Protein AF-A0A0G1K7M8-F1 (afdb_monomer)

Nearest PDB structures (foldseek):
  2w31-assembly1_B  TM=3.560E-01  e=4.270E+00  Geobacter sulfurreducens
  1yc9-assembly1_A-3  TM=2.811E-01  e=4.043E+00  Vibrio cholerae
  5xfs-assembly1_B  TM=2.138E-01  e=2.100E+00  Mycobacterium tuberculosis H37Rv

Sequence (149 aa):
MFTVFFLTLAGVVIAIAIGTFWYSMATPMGRLHMKYLGFDKLSPEEQKQKIEEAKPAMPKVYAGQMLLSLLESFAVVIIITMSMQNGVPFLVALGFVVFNWLCFMVPVNGSQILWGNVERGIAWKKFFSDIMANLVTLLAIAGVAGLFA

Structure (mmCIF, N/CA/C/O backbone):
data_AF-A0A0G1K7M8-F1
#
_entry.id   AF-A0A0G1K7M8-F1
#
loop_
_atom_site.group_PDB
_atom_site.id
_atom_site.type_symbol
_atom_site.label_atom_id
_atom_site.label_alt_id
_atom_site.label_comp_id
_atom_site.label_asym_id
_atom_site.label_entity_id
_atom_site.label_seq_id
_atom_site.pdbx_PDB_ins_code
_atom_site.Cartn_x
_atom_site.Cartn_y
_atom_site.Cartn_z
_atom_site.occupancy
_atom_site.B_iso_or_equiv
_atom_site.auth_seq_id
_atom_site.auth_comp_id
_atom_site.auth_asym_id
_atom_site.auth_atom_id
_atom_site.pdbx_PDB_model_num
ATOM 1 N N . MET A 1 1 ? 17.488 -10.341 -11.194 1.00 65.88 1 MET A N 1
ATOM 2 C CA . MET A 1 1 ? 16.782 -11.066 -10.107 1.00 65.88 1 MET A CA 1
ATOM 3 C C . MET A 1 1 ? 17.172 -10.586 -8.708 1.00 65.88 1 MET A C 1
ATOM 5 O O . MET A 1 1 ? 16.266 -10.278 -7.950 1.00 65.88 1 MET A O 1
ATOM 9 N N . PHE A 1 2 ? 18.460 -10.436 -8.364 1.00 78.06 2 PHE A N 1
ATOM 10 C CA . PHE A 1 2 ? 18.862 -9.889 -7.052 1.00 78.06 2 PHE A CA 1
ATOM 11 C C . PHE A 1 2 ? 18.295 -8.485 -6.763 1.00 78.06 2 PHE A C 1
ATOM 13 O O . PHE A 1 2 ? 17.777 -8.257 -5.676 1.00 78.06 2 PHE A O 1
ATOM 20 N N . THR A 1 3 ? 18.290 -7.580 -7.748 1.00 87.94 3 THR A N 1
ATOM 21 C CA . THR A 1 3 ? 17.697 -6.236 -7.607 1.00 87.94 3 THR A CA 1
ATOM 22 C C . THR A 1 3 ? 16.206 -6.290 -7.265 1.00 87.94 3 THR A C 1
ATOM 24 O O . THR A 1 3 ? 15.762 -5.612 -6.347 1.00 87.94 3 THR A O 1
ATOM 27 N N . VAL A 1 4 ? 15.443 -7.165 -7.930 1.00 93.31 4 VAL A N 1
ATOM 28 C CA . VAL A 1 4 ? 14.002 -7.359 -7.677 1.00 93.31 4 VAL A CA 1
ATOM 29 C C . VAL A 1 4 ? 13.750 -7.823 -6.244 1.00 93.31 4 VAL A C 1
ATOM 31 O O . VAL A 1 4 ? 12.835 -7.325 -5.596 1.00 93.31 4 VAL A O 1
ATOM 34 N N . PHE A 1 5 ? 14.571 -8.739 -5.727 1.00 95.25 5 PHE A N 1
ATOM 35 C CA . PHE A 1 5 ? 14.443 -9.223 -4.354 1.00 95.25 5 PHE A CA 1
ATOM 36 C C . PHE A 1 5 ? 14.632 -8.094 -3.328 1.00 95.25 5 PHE A C 1
ATOM 38 O O . PHE A 1 5 ? 13.774 -7.895 -2.470 1.00 95.25 5 PHE A O 1
ATOM 45 N N . PHE A 1 6 ? 15.705 -7.305 -3.443 1.00 96.19 6 PHE A N 1
ATOM 46 C CA . PHE A 1 6 ? 15.956 -6.201 -2.510 1.00 96.19 6 PHE A CA 1
ATOM 47 C C . PHE A 1 6 ? 14.922 -5.078 -2.629 1.00 96.19 6 PHE A C 1
ATOM 49 O O . PHE A 1 6 ? 14.463 -4.573 -1.607 1.00 96.19 6 PHE A O 1
ATOM 56 N N . LEU A 1 7 ? 14.501 -4.730 -3.849 1.00 97.19 7 LEU A N 1
ATOM 57 C CA . LEU A 1 7 ? 13.425 -3.759 -4.067 1.00 97.19 7 LEU A CA 1
ATOM 58 C C . LEU A 1 7 ? 12.096 -4.248 -3.483 1.00 97.19 7 LEU A C 1
ATOM 60 O O . LEU A 1 7 ? 11.358 -3.459 -2.902 1.00 97.19 7 LEU A O 1
ATOM 64 N N . THR A 1 8 ? 11.823 -5.552 -3.560 1.00 97.75 8 THR A N 1
ATOM 65 C CA . THR A 1 8 ? 10.636 -6.152 -2.941 1.00 97.75 8 THR A CA 1
ATOM 66 C C . THR A 1 8 ? 10.674 -5.987 -1.420 1.00 97.75 8 THR A C 1
ATOM 68 O O . THR A 1 8 ? 9.692 -5.538 -0.828 1.00 97.75 8 THR A O 1
ATOM 71 N N . LEU A 1 9 ? 11.808 -6.282 -0.776 1.00 97.75 9 LEU A N 1
ATOM 72 C CA . LEU A 1 9 ? 11.967 -6.074 0.669 1.00 97.75 9 LEU A CA 1
ATOM 73 C C . LEU A 1 9 ? 11.854 -4.593 1.053 1.00 97.75 9 LEU A C 1
ATOM 75 O O . LEU A 1 9 ? 11.193 -4.267 2.037 1.00 97.75 9 LEU A O 1
ATOM 79 N N . ALA A 1 10 ? 12.438 -3.693 0.260 1.00 97.38 10 ALA A N 1
ATOM 80 C CA . ALA A 1 10 ? 12.286 -2.255 0.461 1.00 97.38 10 ALA A CA 1
ATOM 81 C C . ALA A 1 10 ? 10.811 -1.831 0.363 1.00 97.38 10 ALA A C 1
ATOM 83 O O . ALA A 1 10 ? 10.331 -1.074 1.204 1.00 97.38 10 ALA A O 1
ATOM 84 N N . GLY A 1 11 ? 10.062 -2.374 -0.598 1.00 98.00 11 GLY A N 1
ATOM 85 C CA . GLY A 1 11 ? 8.636 -2.095 -0.732 1.00 98.00 11 GLY A CA 1
ATOM 86 C C . GLY A 1 11 ? 7.789 -2.623 0.430 1.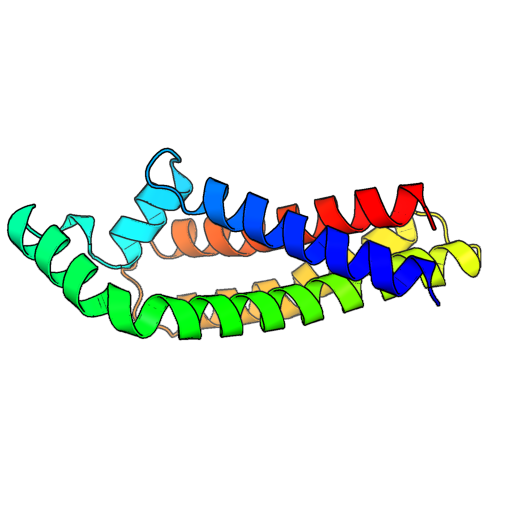00 98.00 11 GLY A C 1
ATOM 87 O O . GLY A 1 11 ? 6.838 -1.955 0.827 1.00 98.00 11 GLY A O 1
ATOM 88 N N . VAL A 1 12 ? 8.175 -3.735 1.070 1.00 98.12 12 VAL A N 1
ATOM 89 C CA . VAL A 1 12 ? 7.538 -4.185 2.326 1.00 98.12 12 VAL A CA 1
ATOM 90 C C . VAL A 1 12 ? 7.721 -3.146 3.428 1.00 98.12 12 VAL A C 1
ATOM 92 O O . VAL A 1 12 ? 6.762 -2.798 4.115 1.00 98.12 12 VAL A O 1
ATOM 95 N N . VAL A 1 13 ? 8.939 -2.619 3.585 1.00 97.94 13 VAL A N 1
ATOM 96 C CA . VAL A 1 13 ? 9.227 -1.574 4.579 1.00 97.94 13 VAL A CA 1
ATOM 97 C C . VAL A 1 13 ? 8.414 -0.310 4.289 1.00 97.94 13 VAL A C 1
ATOM 99 O O . VAL A 1 13 ? 7.839 0.266 5.211 1.00 97.94 13 VAL A O 1
ATOM 102 N N . ILE A 1 14 ? 8.304 0.085 3.017 1.00 98.19 14 ILE A N 1
ATOM 103 C CA . ILE A 1 14 ? 7.480 1.222 2.580 1.00 98.19 14 ILE A CA 1
ATOM 104 C C . ILE A 1 14 ? 6.007 1.000 2.943 1.00 98.19 14 ILE A C 1
ATOM 106 O O . ILE A 1 14 ? 5.400 1.874 3.561 1.00 98.19 14 ILE A O 1
ATOM 110 N N . ALA A 1 15 ? 5.443 -0.168 2.626 1.00 98.00 15 ALA A N 1
ATOM 111 C CA . ALA A 1 15 ? 4.055 -0.500 2.941 1.00 98.00 15 ALA A CA 1
ATOM 112 C C . ALA A 1 15 ? 3.778 -0.467 4.451 1.00 98.00 15 ALA A C 1
ATOM 114 O O . ALA A 1 15 ? 2.783 0.111 4.889 1.00 98.00 15 ALA A O 1
ATOM 115 N N . ILE A 1 16 ? 4.685 -1.018 5.265 1.00 96.12 16 ILE A N 1
ATOM 116 C CA . ILE A 1 16 ? 4.572 -0.981 6.729 1.00 96.12 16 ILE A CA 1
ATOM 117 C C . ILE A 1 16 ? 4.636 0.460 7.245 1.00 96.12 16 ILE A C 1
ATOM 119 O O . ILE A 1 16 ? 3.830 0.838 8.098 1.00 96.12 16 ILE A O 1
ATOM 123 N N . ALA A 1 17 ? 5.568 1.273 6.741 1.00 96.56 17 ALA A N 1
ATOM 124 C CA . ALA A 1 17 ? 5.719 2.663 7.162 1.00 96.56 17 ALA A CA 1
ATOM 125 C C . ALA A 1 17 ? 4.476 3.497 6.816 1.00 96.56 17 ALA A C 1
ATOM 127 O O . ALA A 1 17 ? 3.938 4.193 7.683 1.00 96.56 17 ALA A O 1
ATOM 128 N N . ILE A 1 18 ? 3.981 3.376 5.579 1.00 97.19 18 ILE A N 1
ATOM 129 C CA . ILE A 1 18 ? 2.768 4.061 5.126 1.00 97.19 18 ILE A CA 1
ATOM 130 C C . ILE A 1 18 ? 1.571 3.590 5.944 1.00 97.19 18 ILE A C 1
ATOM 132 O O . ILE A 1 18 ? 0.878 4.430 6.505 1.00 97.19 18 ILE A O 1
ATOM 136 N N . GLY A 1 19 ? 1.358 2.280 6.090 1.00 94.62 19 GLY A N 1
ATOM 137 C CA . GLY A 1 19 ? 0.250 1.738 6.877 1.00 94.62 19 GLY A CA 1
ATOM 138 C C . GLY A 1 19 ? 0.275 2.211 8.333 1.00 94.62 19 GLY A C 1
ATOM 139 O O . GLY A 1 19 ? -0.741 2.668 8.856 1.00 94.62 19 GLY A O 1
ATOM 140 N N . THR A 1 20 ? 1.448 2.190 8.971 1.00 93.19 20 THR A N 1
ATOM 141 C CA . THR A 1 20 ? 1.624 2.659 10.356 1.00 93.19 20 THR A CA 1
ATOM 142 C C . THR A 1 20 ? 1.243 4.130 10.500 1.00 93.19 20 THR A C 1
ATOM 144 O O . THR A 1 20 ? 0.519 4.494 11.426 1.00 93.19 20 THR A O 1
ATOM 147 N N . PHE A 1 21 ? 1.692 4.988 9.581 1.00 95.50 21 PHE A N 1
ATOM 148 C CA . PHE A 1 21 ? 1.355 6.408 9.621 1.00 95.50 21 PHE A CA 1
ATOM 149 C C . PHE A 1 21 ? -0.117 6.657 9.263 1.00 95.50 21 PHE A C 1
ATOM 151 O O . PHE A 1 21 ? -0.818 7.378 9.973 1.00 95.50 21 PHE A O 1
ATOM 158 N N . TRP A 1 22 ? -0.615 6.025 8.201 1.00 96.44 22 TRP A N 1
ATOM 159 C CA . TRP A 1 22 ? -1.971 6.210 7.686 1.00 96.44 22 TRP A CA 1
ATOM 160 C C . TRP A 1 22 ? -3.034 5.817 8.709 1.00 96.44 22 TRP A C 1
ATOM 162 O O . TRP A 1 22 ? -4.011 6.542 8.886 1.00 96.44 22 TRP A O 1
ATOM 172 N N . TYR A 1 23 ? -2.823 4.713 9.428 1.00 92.69 23 TYR A N 1
ATOM 173 C CA . TYR A 1 23 ? -3.768 4.201 10.422 1.00 92.69 23 TYR A CA 1
ATOM 174 C C . TYR A 1 23 ? -3.461 4.637 11.864 1.00 92.69 23 TYR A C 1
ATOM 176 O O . TYR A 1 23 ? -4.189 4.267 12.785 1.00 92.69 23 TYR A O 1
ATOM 184 N N . SER A 1 24 ? -2.445 5.478 12.077 1.00 91.44 24 SER A N 1
ATOM 185 C CA . SER A 1 24 ? -2.160 6.075 13.386 1.00 91.44 24 SER A CA 1
ATOM 186 C C . SER A 1 24 ? -3.258 7.047 13.825 1.00 91.44 24 SER A C 1
ATOM 188 O O . SER A 1 24 ? -3.722 7.875 13.042 1.00 91.44 24 SER A O 1
ATOM 190 N N . MET A 1 25 ? -3.607 7.044 15.117 1.00 88.06 25 MET A N 1
ATOM 191 C CA . MET A 1 25 ? -4.557 8.006 15.705 1.00 88.06 25 MET A CA 1
ATOM 192 C C . MET A 1 25 ? -4.143 9.480 15.538 1.00 88.06 25 MET A C 1
ATOM 194 O O . MET A 1 25 ? -4.977 10.382 15.672 1.00 88.06 25 MET A O 1
ATOM 198 N N . ALA A 1 26 ? -2.872 9.740 15.218 1.00 90.94 26 ALA A N 1
ATOM 199 C CA . ALA A 1 26 ? -2.389 11.077 14.899 1.00 90.94 26 ALA A CA 1
ATOM 200 C C . ALA A 1 26 ? -3.015 11.638 13.607 1.00 90.94 26 ALA A C 1
ATOM 202 O O . ALA A 1 26 ? -3.184 12.854 13.483 1.00 90.94 26 ALA A O 1
ATOM 203 N N . THR A 1 27 ? -3.415 10.782 12.662 1.00 92.88 27 THR A N 1
ATOM 204 C CA . THR A 1 27 ? -3.933 11.211 11.359 1.00 92.88 27 THR A CA 1
ATOM 205 C C . THR A 1 27 ? -5.466 11.202 11.313 1.00 92.88 27 THR A C 1
ATOM 207 O O . THR A 1 27 ? -6.125 10.449 12.039 1.00 92.88 27 THR A O 1
ATOM 210 N N . PRO A 1 28 ? -6.089 12.020 10.442 1.00 92.81 28 PRO A N 1
ATOM 211 C CA . PRO A 1 28 ? -7.532 11.954 10.210 1.00 92.81 28 PRO A CA 1
ATOM 212 C C . PRO A 1 28 ? -8.006 10.561 9.770 1.00 92.81 28 PRO A C 1
ATOM 214 O O . PRO A 1 28 ? -9.093 10.136 10.161 1.00 92.81 28 PRO A O 1
ATOM 217 N N . MET A 1 29 ? -7.182 9.849 8.995 1.00 94.94 29 MET A N 1
ATOM 218 C CA . MET A 1 29 ? -7.496 8.517 8.477 1.00 94.94 29 MET A CA 1
ATOM 219 C C . MET A 1 29 ? -7.442 7.448 9.567 1.00 94.94 29 MET A C 1
ATOM 221 O O . MET A 1 29 ? -8.351 6.624 9.649 1.00 94.94 29 MET A O 1
ATOM 225 N N . GLY A 1 30 ? -6.464 7.505 10.473 1.00 92.06 30 GLY A N 1
ATOM 226 C CA . GLY A 1 30 ? -6.435 6.612 11.628 1.00 92.06 30 GLY A CA 1
ATOM 227 C C . GLY A 1 30 ? -7.566 6.895 12.611 1.00 92.06 30 GLY A C 1
ATOM 228 O O . GLY A 1 30 ? -8.208 5.959 13.082 1.00 92.06 30 GLY A O 1
ATOM 229 N N . ARG A 1 31 ? -7.927 8.167 12.841 1.00 93.00 31 ARG A N 1
ATOM 230 C CA . ARG A 1 31 ? -9.135 8.500 13.621 1.00 93.00 31 ARG A CA 1
ATOM 231 C C . ARG A 1 31 ? -10.396 7.915 12.990 1.00 93.00 31 ARG A C 1
ATOM 233 O O . ARG A 1 31 ? -11.215 7.334 13.691 1.00 93.00 31 ARG A O 1
ATOM 240 N N . LEU A 1 32 ? -10.547 8.027 11.672 1.00 94.06 32 LEU A N 1
ATOM 241 C CA . LEU A 1 32 ? -11.652 7.403 10.945 1.00 94.06 32 LEU A CA 1
ATOM 242 C C . LEU A 1 32 ? -11.633 5.870 11.065 1.00 94.06 32 LEU A C 1
ATOM 244 O O . LEU A 1 32 ? -12.690 5.263 11.217 1.00 94.06 32 LEU A O 1
ATOM 248 N N . HIS A 1 33 ? -10.454 5.248 11.027 1.00 92.81 33 HIS A N 1
ATOM 249 C CA . HIS A 1 33 ? -10.303 3.808 11.219 1.00 92.81 33 HIS A CA 1
ATOM 250 C C . HIS A 1 33 ? -10.738 3.372 12.626 1.00 92.81 33 HIS A C 1
ATOM 252 O O . HIS A 1 33 ? -11.488 2.411 12.757 1.00 92.81 33 HIS A O 1
ATOM 258 N N . MET A 1 34 ? -10.375 4.122 13.670 1.00 91.38 34 MET A N 1
ATOM 259 C CA . MET A 1 34 ? -10.842 3.851 15.036 1.00 91.38 34 MET A CA 1
ATOM 260 C C . MET A 1 34 ? -12.363 3.974 15.165 1.00 91.38 34 MET A C 1
ATOM 262 O O . MET A 1 34 ? -12.986 3.125 15.800 1.00 91.38 34 MET A O 1
ATOM 266 N N . LYS A 1 35 ? -12.971 4.972 14.503 1.00 91.19 35 LYS A N 1
ATOM 267 C CA . LYS A 1 35 ? -14.437 5.102 14.425 1.00 91.19 35 LYS A CA 1
ATOM 268 C C . LYS A 1 35 ? -15.094 3.912 13.746 1.00 91.19 35 LYS A C 1
ATOM 270 O O . LYS A 1 35 ? -16.117 3.412 14.195 1.00 91.19 35 LYS A O 1
ATOM 275 N N . TYR A 1 36 ? -14.485 3.445 12.662 1.00 88.69 36 TYR A N 1
ATOM 276 C CA . TYR A 1 36 ? -14.940 2.258 11.952 1.00 88.69 36 TYR A CA 1
ATOM 277 C C . TYR A 1 36 ? -14.908 1.005 12.835 1.00 88.69 36 TYR A C 1
ATOM 279 O O . TYR A 1 36 ? -15.847 0.216 12.808 1.00 88.69 36 TYR A O 1
ATOM 287 N N . LEU A 1 37 ? -13.869 0.851 13.658 1.00 89.50 37 LEU A N 1
ATOM 288 C CA . LEU A 1 37 ? -13.771 -0.240 14.630 1.00 89.50 37 LEU A CA 1
ATOM 289 C C . LEU A 1 37 ? -14.727 -0.074 15.829 1.00 89.50 37 LEU A C 1
ATOM 291 O O . LEU A 1 37 ? -14.802 -0.968 16.670 1.00 89.50 37 LEU A O 1
ATOM 295 N N . GLY A 1 38 ? -15.425 1.063 15.942 1.00 89.19 38 GLY A N 1
ATOM 296 C CA . GLY A 1 38 ? -16.230 1.426 17.110 1.00 89.19 38 GLY A CA 1
ATOM 297 C C . GLY A 1 38 ? -15.398 1.663 18.370 1.00 89.19 38 GLY A C 1
ATOM 298 O O . GLY A 1 38 ? -15.945 1.701 19.470 1.00 89.19 38 GLY A O 1
ATOM 299 N N . PHE A 1 39 ? -14.077 1.802 18.227 1.00 88.75 39 PHE A N 1
ATOM 300 C CA . PHE A 1 39 ? -13.153 1.969 19.345 1.00 88.75 39 PHE A CA 1
ATOM 301 C C . PHE A 1 39 ? -13.336 3.333 20.025 1.00 88.75 39 PHE A C 1
ATOM 303 O O . PHE A 1 39 ? -13.132 3.464 21.227 1.00 88.75 39 PHE A O 1
ATOM 310 N N . ASP A 1 40 ? -13.799 4.332 19.270 1.00 87.94 40 ASP A N 1
ATOM 311 C CA . ASP A 1 40 ? -14.131 5.674 19.755 1.00 87.94 40 ASP A CA 1
ATOM 312 C C . ASP A 1 40 ? -15.359 5.721 20.678 1.00 87.94 40 ASP A C 1
ATOM 314 O O . ASP A 1 40 ? -15.535 6.702 21.395 1.00 87.94 40 ASP A O 1
ATOM 318 N N . LYS A 1 41 ? -16.200 4.679 20.667 1.00 89.38 41 LYS A N 1
ATOM 319 C CA . LYS A 1 41 ? -17.407 4.575 21.505 1.00 89.38 41 LYS A CA 1
ATOM 320 C C . LYS A 1 41 ? -17.127 3.967 22.885 1.00 89.38 41 LYS A C 1
ATOM 322 O O . LYS A 1 41 ? -18.005 3.992 23.741 1.00 89.38 41 LYS A O 1
ATOM 327 N N . LEU A 1 42 ? -15.935 3.407 23.086 1.00 92.00 42 LEU A N 1
ATOM 328 C CA . LEU A 1 42 ? -15.523 2.755 24.328 1.00 92.00 42 LEU A CA 1
ATOM 329 C C . LEU A 1 42 ? -14.960 3.772 25.324 1.00 92.00 42 LEU A C 1
ATOM 331 O O . LEU A 1 42 ? -14.290 4.731 24.930 1.00 92.00 42 LEU A O 1
ATOM 335 N N . SER A 1 43 ? -15.171 3.524 26.615 1.00 93.06 43 SER A N 1
ATOM 336 C CA . SER A 1 43 ? -14.497 4.269 27.681 1.00 93.06 43 SER A CA 1
ATOM 337 C C . SER A 1 43 ? -12.975 4.025 27.660 1.00 93.06 43 SER A C 1
ATOM 339 O O . SER A 1 43 ? -12.516 3.002 27.145 1.00 93.06 43 SER A O 1
ATOM 341 N N . PRO A 1 44 ? -12.150 4.921 28.239 1.00 91.56 44 PRO A N 1
ATOM 342 C CA . PRO A 1 44 ? -10.695 4.737 28.276 1.00 91.56 44 PRO A CA 1
ATOM 343 C C . PRO A 1 44 ? -10.243 3.420 28.928 1.00 91.56 44 PRO A C 1
ATOM 345 O O . PRO A 1 44 ? -9.234 2.841 28.523 1.00 91.56 44 PRO A O 1
ATOM 348 N N . GLU A 1 45 ? -10.989 2.933 29.922 1.00 93.12 45 GLU A N 1
ATOM 349 C CA . GLU A 1 45 ? -10.702 1.668 30.604 1.00 93.12 45 GLU A CA 1
ATOM 350 C C . GLU A 1 45 ? -10.967 0.466 29.691 1.00 93.12 45 GLU A C 1
ATOM 352 O O . GLU A 1 45 ? -10.096 -0.391 29.533 1.00 93.12 45 GLU A O 1
ATOM 357 N N . GLU A 1 46 ? -12.114 0.450 29.006 1.00 93.44 46 GLU A N 1
ATOM 358 C CA . GLU A 1 46 ? -12.459 -0.590 28.031 1.00 93.44 46 GLU A CA 1
ATOM 359 C C . GLU A 1 46 ? -11.496 -0.596 26.840 1.00 93.44 46 GLU A C 1
ATOM 361 O O . GLU A 1 46 ? -11.086 -1.659 26.374 1.00 93.44 46 GLU A O 1
ATOM 366 N N . GLN A 1 47 ? -11.091 0.584 26.356 1.00 90.38 47 GLN A N 1
ATOM 367 C CA . GLN A 1 47 ? -10.085 0.702 25.299 1.00 90.38 47 GLN A CA 1
ATOM 368 C C . GLN A 1 47 ? -8.770 0.046 25.720 1.00 90.38 47 GLN A C 1
ATOM 370 O O . GLN A 1 47 ? -8.205 -0.755 24.972 1.00 90.38 47 GLN A O 1
ATOM 375 N N . LYS A 1 48 ? -8.291 0.355 26.931 1.00 92.12 48 LYS A N 1
ATOM 376 C CA . LYS A 1 48 ? -7.059 -0.226 27.467 1.00 92.12 48 LYS A CA 1
ATOM 377 C C . LYS A 1 48 ? -7.182 -1.741 27.596 1.00 92.12 48 LYS A C 1
ATOM 379 O O . LYS A 1 48 ? -6.284 -2.449 27.150 1.00 92.12 48 LYS A O 1
ATOM 384 N N . GLN A 1 49 ? -8.298 -2.232 28.131 1.00 94.12 49 GLN A N 1
ATOM 385 C CA . GLN A 1 49 ? -8.549 -3.664 28.255 1.00 94.12 49 GLN A CA 1
ATOM 386 C C . GLN A 1 49 ? -8.515 -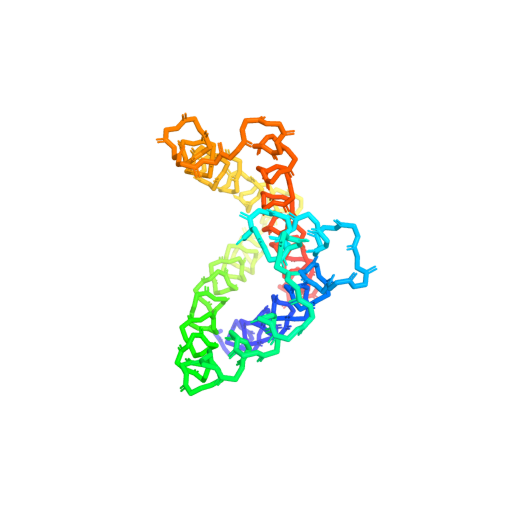4.366 26.889 1.00 94.12 49 GLN A C 1
ATOM 388 O O . GLN A 1 49 ? -7.788 -5.343 26.729 1.00 94.12 49 GLN A O 1
ATOM 393 N N . LYS A 1 50 ? -9.206 -3.832 25.873 1.00 91.31 50 LYS A N 1
ATOM 394 C CA . LYS A 1 50 ? -9.193 -4.415 24.521 1.00 91.31 50 LYS A CA 1
ATOM 395 C C . LYS A 1 50 ? -7.810 -4.412 23.876 1.00 91.31 50 LYS A C 1
ATOM 397 O O . LYS A 1 50 ? -7.477 -5.337 23.139 1.00 91.31 50 LYS A O 1
ATOM 402 N N . ILE A 1 51 ? -6.994 -3.391 24.143 1.00 90.31 51 ILE A N 1
ATOM 403 C CA . ILE A 1 51 ? -5.601 -3.363 23.686 1.00 90.31 51 ILE A CA 1
ATOM 404 C C . ILE A 1 51 ? -4.807 -4.488 24.358 1.00 90.31 51 ILE A C 1
ATOM 406 O O . ILE A 1 51 ? -4.107 -5.220 23.662 1.00 90.31 51 ILE A O 1
ATOM 410 N N . GLU A 1 52 ? -4.923 -4.657 25.679 1.00 93.50 52 GLU A N 1
ATOM 411 C CA . GLU A 1 52 ? -4.250 -5.746 26.403 1.00 93.50 52 GLU A CA 1
ATOM 412 C C . GLU A 1 52 ? -4.688 -7.130 25.900 1.00 93.50 52 GLU A C 1
ATOM 414 O O . GLU A 1 52 ? -3.843 -7.997 25.691 1.00 93.50 52 GLU A O 1
ATOM 419 N N . GLU A 1 53 ? -5.980 -7.322 25.625 1.00 93.25 53 GLU A N 1
ATOM 420 C CA . GLU A 1 53 ? -6.524 -8.567 25.064 1.00 93.25 53 GLU A CA 1
ATOM 421 C C . GLU A 1 53 ? -6.026 -8.842 23.637 1.00 93.25 53 GLU A C 1
ATOM 423 O O . GLU A 1 53 ? -5.825 -9.997 23.258 1.00 93.25 53 GLU A O 1
ATOM 428 N N . ALA A 1 54 ? -5.790 -7.796 22.840 1.00 90.56 54 ALA A N 1
ATOM 429 C CA . ALA A 1 54 ? -5.294 -7.931 21.475 1.00 90.56 54 ALA A CA 1
ATOM 430 C C . ALA A 1 54 ? -3.786 -8.227 21.412 1.00 90.56 54 ALA A C 1
ATOM 432 O O . ALA A 1 54 ? -3.346 -8.944 20.508 1.00 90.56 54 ALA A O 1
ATOM 433 N N . LYS A 1 55 ? -2.983 -7.714 22.361 1.00 91.88 55 LYS A N 1
ATOM 434 C CA . LYS A 1 55 ? -1.508 -7.828 22.367 1.00 91.88 55 LYS A CA 1
ATOM 435 C C . LYS A 1 55 ? -0.974 -9.239 22.078 1.00 91.88 55 LYS A C 1
ATOM 437 O O . LYS A 1 55 ? -0.069 -9.336 21.248 1.00 91.88 55 LYS A O 1
ATOM 442 N N . PRO A 1 56 ? -1.501 -10.330 22.670 1.00 94.81 56 PRO A N 1
ATOM 443 C CA . PRO A 1 56 ? -1.006 -11.681 22.397 1.00 94.81 56 PRO A CA 1
ATOM 444 C C . PRO A 1 56 ? -1.181 -12.123 20.937 1.00 94.81 56 PRO A C 1
ATOM 446 O O . PRO A 1 56 ? -0.388 -12.916 20.432 1.00 94.81 56 PRO A O 1
ATOM 449 N N . ALA A 1 57 ? -2.203 -11.615 20.242 1.00 93.25 57 ALA A N 1
ATOM 450 C CA . ALA A 1 57 ? -2.469 -11.938 18.842 1.00 93.25 57 ALA A CA 1
ATOM 451 C C . ALA A 1 57 ? -1.700 -11.036 17.860 1.00 93.25 57 ALA A C 1
ATOM 453 O O . ALA A 1 57 ? -1.466 -11.444 16.718 1.00 93.25 57 ALA A O 1
ATOM 454 N N . MET A 1 58 ? -1.262 -9.847 18.296 1.00 90.50 58 MET A N 1
ATOM 455 C CA . MET A 1 58 ? -0.600 -8.847 17.446 1.00 90.50 58 MET A CA 1
ATOM 456 C C . MET A 1 58 ? 0.584 -9.396 16.636 1.00 90.50 58 MET A C 1
ATOM 458 O O . MET A 1 58 ? 0.630 -9.118 15.439 1.00 90.50 58 MET A O 1
ATOM 462 N N . PRO A 1 59 ? 1.505 -10.220 17.186 1.00 94.00 59 PRO A N 1
ATOM 463 C CA . PRO A 1 59 ? 2.615 -10.752 16.395 1.00 94.00 59 PRO A CA 1
ATOM 464 C C . PRO A 1 59 ? 2.156 -11.575 15.186 1.00 94.00 59 PRO A C 1
ATOM 466 O O . PRO A 1 59 ? 2.732 -11.460 14.108 1.00 94.00 59 PRO A O 1
ATOM 469 N N . LYS A 1 60 ? 1.087 -12.371 15.337 1.00 94.38 60 LYS A N 1
ATOM 470 C CA . LYS A 1 60 ? 0.531 -13.177 14.239 1.00 94.38 60 LYS A CA 1
ATOM 471 C C . LYS A 1 60 ? -0.129 -12.297 13.183 1.00 94.38 60 LYS A C 1
ATOM 473 O O . LYS A 1 60 ? 0.057 -12.535 11.994 1.00 94.38 60 LYS A O 1
ATOM 478 N N . VAL A 1 61 ? -0.864 -11.272 13.617 1.00 93.75 61 VAL A N 1
ATOM 479 C CA . VAL A 1 61 ? -1.502 -10.304 12.714 1.00 93.75 61 VAL A CA 1
ATOM 480 C C . VAL A 1 61 ? -0.443 -9.532 11.925 1.00 93.75 61 VAL A C 1
ATOM 482 O O . VAL A 1 61 ? -0.555 -9.429 10.707 1.00 93.75 61 VAL A O 1
ATOM 485 N N . TYR A 1 62 ? 0.626 -9.067 12.578 1.00 92.69 62 TYR A N 1
ATOM 486 C CA . TYR A 1 62 ? 1.723 -8.369 11.906 1.00 92.69 62 TYR A CA 1
ATOM 487 C C . TYR A 1 62 ? 2.521 -9.267 10.963 1.00 92.69 62 TYR A C 1
ATOM 489 O O . TYR A 1 62 ? 2.882 -8.822 9.877 1.00 92.69 62 TYR A O 1
ATOM 497 N N . ALA A 1 63 ? 2.753 -10.533 11.321 1.00 94.44 63 ALA A N 1
ATOM 498 C CA . ALA A 1 63 ? 3.370 -11.494 10.410 1.00 94.44 63 ALA A CA 1
ATOM 499 C C . ALA A 1 63 ? 2.498 -11.722 9.163 1.00 94.44 63 ALA A C 1
ATOM 501 O O . ALA A 1 63 ? 3.002 -11.692 8.041 1.00 94.44 63 ALA A O 1
ATOM 502 N N . GLY A 1 64 ? 1.182 -11.876 9.348 1.00 96.31 64 GLY A N 1
ATOM 503 C CA . GLY A 1 64 ? 0.226 -11.951 8.244 1.00 96.31 64 GLY A CA 1
ATOM 504 C C . GLY A 1 64 ? 0.269 -10.701 7.364 1.00 96.31 64 GLY A C 1
ATOM 505 O O . GLY A 1 64 ? 0.407 -10.810 6.149 1.00 96.31 64 GLY A O 1
ATOM 506 N N . GLN A 1 65 ? 0.245 -9.514 7.970 1.00 94.19 65 GLN A N 1
ATOM 507 C CA . GLN A 1 65 ? 0.338 -8.246 7.247 1.00 94.19 65 GLN A CA 1
ATOM 508 C C . GLN A 1 65 ? 1.651 -8.117 6.468 1.00 94.19 65 GLN A C 1
ATOM 510 O O . GLN A 1 65 ? 1.637 -7.678 5.324 1.00 94.19 65 GLN A O 1
ATOM 515 N N . MET A 1 66 ? 2.778 -8.536 7.046 1.00 95.75 66 MET A N 1
ATOM 516 C CA . MET A 1 66 ? 4.073 -8.519 6.367 1.00 95.75 66 MET A CA 1
ATOM 517 C C . MET A 1 66 ? 4.070 -9.414 5.122 1.00 95.75 66 MET A C 1
ATOM 519 O O . MET A 1 66 ? 4.596 -9.010 4.088 1.00 95.75 66 MET A O 1
ATOM 523 N N . LEU A 1 67 ? 3.447 -10.596 5.188 1.00 97.19 67 LEU A N 1
ATOM 524 C CA . LEU A 1 67 ? 3.290 -11.476 4.026 1.00 97.19 67 LEU A CA 1
ATOM 525 C C . LEU A 1 67 ? 2.403 -10.845 2.948 1.00 97.19 67 LEU A C 1
ATOM 527 O O . LEU A 1 67 ? 2.747 -10.904 1.770 1.00 97.19 67 LEU A O 1
ATOM 531 N N . LEU A 1 68 ? 1.296 -10.205 3.332 1.00 96.31 68 LEU A N 1
ATOM 532 C CA . LEU A 1 68 ? 0.435 -9.489 2.385 1.00 96.31 68 LEU A CA 1
ATOM 533 C C . LEU A 1 68 ? 1.190 -8.339 1.702 1.00 96.31 68 LEU A C 1
ATOM 535 O O . LEU A 1 68 ? 1.165 -8.229 0.478 1.00 96.31 68 LEU A O 1
ATOM 539 N N . SER A 1 69 ? 1.936 -7.546 2.474 1.00 97.25 69 SER A N 1
ATOM 540 C CA . SER A 1 69 ? 2.779 -6.470 1.945 1.00 97.25 69 SER A CA 1
ATOM 541 C C . SER A 1 69 ? 3.922 -6.993 1.069 1.00 97.25 69 SER A C 1
ATOM 543 O O . SER A 1 69 ? 4.319 -6.318 0.122 1.00 97.25 69 SER A O 1
ATOM 545 N N . LEU A 1 70 ? 4.439 -8.199 1.334 1.00 97.88 70 LEU A N 1
ATOM 546 C CA . LEU A 1 70 ? 5.432 -8.856 0.479 1.00 97.88 70 LEU A CA 1
ATOM 547 C C . LEU A 1 70 ? 4.847 -9.200 -0.889 1.00 97.88 70 LEU A C 1
ATOM 549 O O . LEU A 1 70 ? 5.485 -8.917 -1.899 1.00 97.88 70 LEU A O 1
ATOM 553 N N . LEU A 1 71 ? 3.643 -9.773 -0.924 1.00 97.50 71 LEU A N 1
ATOM 554 C CA . LEU A 1 71 ? 2.955 -10.112 -2.172 1.00 97.50 71 LEU A CA 1
ATOM 555 C C . LEU A 1 71 ? 2.655 -8.862 -3.005 1.00 97.50 71 LEU A C 1
ATOM 557 O O . LEU A 1 71 ? 2.926 -8.842 -4.205 1.00 97.50 71 LEU A O 1
ATOM 561 N N . GLU A 1 72 ? 2.137 -7.817 -2.359 1.00 96.62 72 GLU A N 1
ATOM 562 C CA . GLU A 1 72 ? 1.858 -6.532 -2.999 1.00 96.62 72 GLU A CA 1
ATOM 563 C C . GLU A 1 72 ? 3.134 -5.908 -3.579 1.00 96.62 72 GLU A C 1
ATOM 565 O O . GLU A 1 72 ? 3.199 -5.609 -4.772 1.00 96.62 72 GLU A O 1
ATOM 570 N N . SER A 1 73 ? 4.174 -5.778 -2.751 1.00 98.19 73 SER A N 1
ATOM 571 C CA . SER A 1 73 ? 5.461 -5.210 -3.151 1.00 98.19 73 SER A CA 1
ATOM 572 C C . SER A 1 73 ? 6.091 -5.985 -4.306 1.00 98.19 73 SER A C 1
ATOM 574 O O . SER A 1 73 ? 6.508 -5.393 -5.302 1.00 98.19 73 SER A O 1
ATOM 576 N N . PHE A 1 74 ? 6.101 -7.317 -4.216 1.00 98.12 74 PHE A N 1
ATOM 577 C CA . PHE A 1 74 ? 6.659 -8.180 -5.251 1.00 98.12 74 PHE A CA 1
ATOM 578 C C . PHE A 1 74 ? 5.970 -7.960 -6.599 1.00 98.12 74 PHE A C 1
ATOM 580 O O . PHE A 1 74 ? 6.646 -7.788 -7.613 1.00 98.12 74 PHE A O 1
ATOM 587 N N . ALA A 1 75 ? 4.634 -7.909 -6.612 1.00 97.88 75 ALA A N 1
ATOM 588 C CA . ALA A 1 75 ? 3.872 -7.676 -7.832 1.00 97.88 75 ALA A CA 1
ATOM 589 C C . ALA A 1 75 ? 4.201 -6.312 -8.461 1.00 97.88 75 ALA A C 1
ATOM 591 O O . ALA A 1 75 ? 4.475 -6.245 -9.659 1.00 97.88 75 ALA A O 1
ATOM 592 N N . VAL A 1 76 ? 4.232 -5.237 -7.665 1.00 98.38 76 VAL A N 1
ATOM 593 C CA . VAL A 1 76 ? 4.554 -3.887 -8.162 1.00 98.38 76 VAL A CA 1
ATOM 594 C C . VAL A 1 76 ? 5.970 -3.822 -8.721 1.00 98.38 76 VAL A C 1
ATOM 596 O O . VAL A 1 76 ? 6.165 -3.335 -9.834 1.00 98.38 76 VAL A O 1
ATOM 599 N N . VAL A 1 77 ? 6.956 -4.330 -7.977 1.00 98.38 77 VAL A N 1
ATOM 600 C CA . VAL A 1 77 ? 8.363 -4.316 -8.396 1.00 98.38 77 VAL A CA 1
ATOM 601 C C . VAL A 1 77 ? 8.543 -5.102 -9.690 1.00 98.38 77 VAL A C 1
ATOM 603 O O . VAL A 1 77 ? 9.191 -4.611 -10.609 1.00 98.38 77 VAL A O 1
ATOM 606 N N . ILE A 1 78 ? 7.938 -6.288 -9.808 1.00 97.69 78 ILE A N 1
ATOM 607 C CA . ILE A 1 78 ? 7.989 -7.079 -11.042 1.00 97.69 78 ILE A CA 1
ATOM 608 C C . ILE A 1 78 ? 7.387 -6.305 -12.214 1.00 97.69 78 ILE A C 1
ATOM 610 O O . ILE A 1 78 ? 8.040 -6.194 -13.251 1.00 97.69 78 ILE A O 1
ATOM 614 N N . ILE A 1 79 ? 6.183 -5.745 -12.051 1.00 97.75 79 ILE A N 1
ATOM 615 C CA . ILE A 1 79 ? 5.507 -4.994 -13.117 1.00 97.75 79 ILE A CA 1
ATOM 616 C C . ILE A 1 79 ? 6.384 -3.831 -13.582 1.00 97.75 79 ILE A C 1
ATOM 618 O O . ILE A 1 79 ? 6.614 -3.696 -14.781 1.00 97.75 79 ILE A O 1
ATOM 622 N N . ILE A 1 80 ? 6.902 -3.017 -12.661 1.00 98.31 80 ILE A N 1
ATOM 623 C CA . ILE A 1 80 ? 7.704 -1.839 -13.009 1.00 98.31 80 ILE A CA 1
ATOM 624 C C . ILE A 1 80 ? 9.040 -2.241 -13.626 1.00 98.31 80 ILE A C 1
ATOM 626 O O . ILE A 1 80 ? 9.331 -1.852 -14.758 1.00 98.31 80 ILE A O 1
ATOM 630 N N . THR A 1 81 ? 9.832 -3.048 -12.919 1.00 96.88 81 THR A N 1
ATOM 631 C CA . THR A 1 81 ? 11.193 -3.384 -13.341 1.00 96.88 81 THR A CA 1
ATOM 632 C C . THR A 1 81 ? 11.194 -4.155 -14.655 1.00 96.88 81 THR A C 1
ATOM 634 O O . THR A 1 81 ? 11.932 -3.796 -15.568 1.00 96.88 81 THR A O 1
ATOM 637 N N . MET A 1 82 ? 10.334 -5.168 -14.814 1.00 96.31 82 MET A N 1
ATOM 638 C CA . MET A 1 82 ? 10.296 -5.925 -16.068 1.00 96.31 82 MET A CA 1
ATOM 639 C C . MET A 1 82 ? 9.741 -5.101 -17.229 1.00 96.31 82 MET A C 1
ATOM 641 O O . MET A 1 82 ? 10.242 -5.233 -18.342 1.00 96.31 82 MET A O 1
ATOM 645 N N . SER A 1 83 ? 8.737 -4.245 -17.011 1.00 97.56 83 SER A N 1
ATOM 646 C CA . SER A 1 83 ? 8.215 -3.400 -18.095 1.00 97.56 83 SER A CA 1
ATOM 647 C C . SER A 1 83 ? 9.296 -2.449 -18.610 1.00 97.56 83 SER A C 1
ATOM 649 O O . SER A 1 83 ? 9.534 -2.384 -19.815 1.00 97.56 83 SER A O 1
ATOM 651 N N . MET A 1 84 ? 9.995 -1.761 -17.705 1.00 96.75 84 MET A N 1
ATOM 652 C CA . MET A 1 84 ? 11.039 -0.802 -18.075 1.00 96.75 84 MET A CA 1
ATOM 653 C C . MET A 1 84 ? 12.245 -1.474 -18.736 1.00 96.75 84 MET A C 1
ATOM 655 O O . MET A 1 84 ? 12.737 -0.977 -19.746 1.00 96.75 84 MET A O 1
ATOM 659 N N . GLN A 1 85 ? 12.658 -2.650 -18.253 1.00 95.44 85 GLN A N 1
ATOM 660 C CA . GLN A 1 85 ? 13.724 -3.442 -18.883 1.00 95.44 85 GLN A CA 1
ATOM 661 C C . GLN A 1 85 ? 13.360 -3.926 -20.291 1.00 95.44 85 GLN A C 1
ATOM 663 O O . GLN A 1 85 ? 14.243 -4.114 -21.123 1.00 95.44 85 GLN A O 1
ATOM 668 N N . ASN A 1 86 ? 12.066 -4.074 -20.582 1.00 96.25 86 ASN A N 1
ATOM 669 C CA . ASN A 1 86 ? 11.555 -4.371 -21.920 1.00 96.25 86 ASN A CA 1
ATOM 670 C C . ASN A 1 86 ? 11.263 -3.105 -22.754 1.00 96.25 86 ASN A C 1
ATOM 672 O O . ASN A 1 86 ? 10.601 -3.185 -23.786 1.00 96.25 86 ASN A O 1
A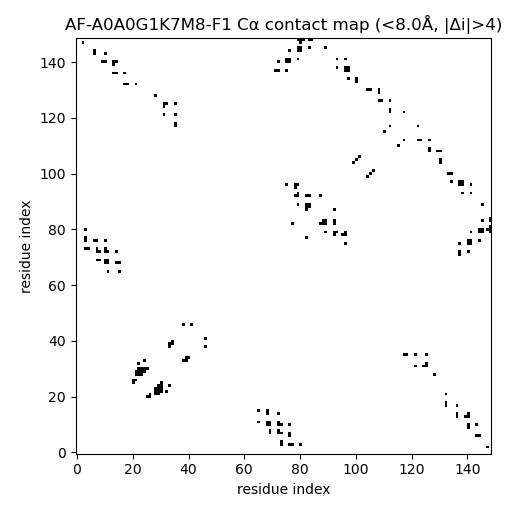TOM 676 N N . GLY A 1 87 ? 11.744 -1.932 -22.328 1.00 96.38 87 GLY A N 1
ATOM 677 C CA . GLY A 1 87 ? 11.641 -0.679 -23.081 1.00 96.38 87 GLY A CA 1
ATOM 678 C C . GLY A 1 87 ? 10.315 0.071 -22.923 1.00 96.38 87 GLY A C 1
ATOM 679 O O . GLY A 1 87 ? 10.084 1.053 -23.628 1.00 96.38 87 GLY A O 1
ATOM 680 N N . VAL A 1 88 ? 9.437 -0.350 -22.008 1.00 97.94 88 VAL A N 1
ATOM 681 C CA . VAL A 1 88 ? 8.191 0.371 -21.715 1.00 97.94 88 VAL A CA 1
ATOM 682 C C . VAL A 1 88 ? 8.508 1.623 -20.884 1.00 97.94 88 VAL A C 1
ATOM 684 O O . VAL A 1 88 ? 9.134 1.506 -19.828 1.00 97.94 88 VAL A O 1
ATOM 687 N N . PRO A 1 89 ? 8.051 2.825 -21.284 1.00 97.62 89 PRO A N 1
ATOM 688 C CA . PRO A 1 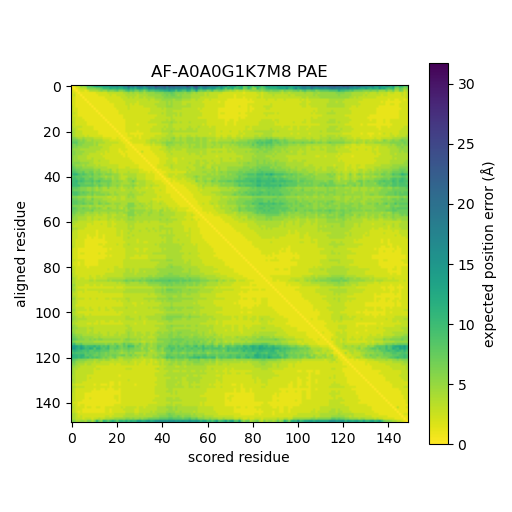89 ? 8.246 4.032 -20.484 1.00 97.62 89 PRO A CA 1
ATOM 689 C C . PRO A 1 89 ? 7.634 3.900 -19.084 1.00 97.62 89 PRO A C 1
ATOM 691 O O . PRO A 1 89 ? 6.533 3.367 -18.936 1.00 97.62 89 PRO A O 1
ATOM 694 N N . PHE A 1 90 ? 8.296 4.462 -18.066 1.00 97.56 90 PHE A N 1
ATOM 695 C CA . PHE A 1 90 ? 7.855 4.368 -16.666 1.00 97.56 90 PHE A CA 1
ATOM 696 C C . PHE A 1 90 ? 6.380 4.746 -16.464 1.00 97.56 90 PHE A C 1
ATOM 698 O O . PHE A 1 90 ? 5.663 4.029 -15.778 1.00 97.56 90 PHE A O 1
ATOM 705 N N . LEU A 1 91 ? 5.893 5.820 -17.099 1.00 97.75 91 LEU A N 1
ATOM 706 C CA . LEU A 1 91 ? 4.491 6.245 -16.968 1.00 97.75 91 LEU A CA 1
ATOM 707 C C . LEU A 1 91 ? 3.494 5.202 -17.494 1.00 97.75 91 LEU A C 1
ATOM 709 O O . LEU A 1 91 ? 2.408 5.058 -16.939 1.00 97.75 91 LEU A O 1
ATOM 713 N N . VAL A 1 92 ? 3.865 4.452 -18.535 1.00 97.75 92 VAL A N 1
ATOM 714 C CA . VAL A 1 92 ? 3.037 3.364 -19.072 1.00 97.75 92 VAL A CA 1
ATOM 715 C C . VAL A 1 92 ? 3.080 2.158 -18.129 1.00 97.75 92 VAL A C 1
ATOM 717 O O . VAL A 1 92 ? 2.032 1.598 -17.815 1.00 97.75 92 VAL A O 1
ATOM 720 N N . ALA A 1 93 ? 4.259 1.812 -17.597 1.00 98.00 93 ALA A N 1
ATOM 721 C CA . ALA A 1 93 ? 4.410 0.748 -16.599 1.00 98.00 93 ALA A CA 1
ATOM 722 C C . ALA A 1 93 ? 3.639 1.051 -15.297 1.00 98.00 93 ALA A C 1
ATOM 724 O O . ALA A 1 93 ? 2.949 0.187 -14.755 1.00 98.00 93 ALA A O 1
ATOM 725 N N . LEU A 1 94 ? 3.695 2.302 -14.831 1.00 98.12 94 LEU A N 1
ATOM 726 C CA . LEU A 1 94 ? 2.910 2.807 -13.705 1.00 98.12 94 LEU A CA 1
ATOM 727 C C . LEU A 1 94 ? 1.408 2.700 -13.985 1.00 98.12 94 LEU A C 1
ATOM 729 O O . LEU A 1 94 ? 0.639 2.347 -13.092 1.00 98.12 94 LEU A O 1
ATOM 733 N N . GLY A 1 95 ? 1.004 2.936 -15.235 1.00 98.12 95 GLY A N 1
ATOM 734 C CA . GLY A 1 95 ? -0.357 2.717 -15.709 1.00 98.12 95 GLY A CA 1
ATOM 735 C C . GLY A 1 95 ? -0.867 1.308 -15.404 1.00 98.12 95 GLY A C 1
ATOM 736 O O . GLY A 1 95 ? -1.979 1.181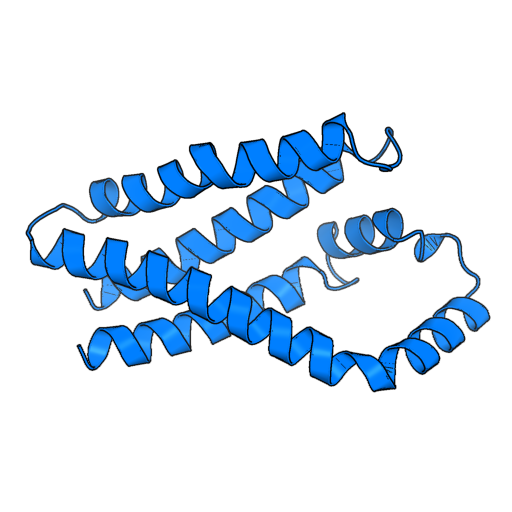 -14.905 1.00 98.12 95 GLY A O 1
ATOM 737 N N . PHE A 1 96 ? -0.058 0.258 -15.594 1.00 97.81 96 PHE A N 1
ATOM 738 C CA . PHE A 1 96 ? -0.456 -1.117 -15.252 1.00 97.81 96 PHE A CA 1
ATOM 739 C C . PHE A 1 96 ? -0.705 -1.308 -13.751 1.00 97.81 96 PHE A C 1
ATOM 741 O O . PHE A 1 96 ? -1.676 -1.958 -13.360 1.00 97.81 96 PHE A O 1
ATOM 748 N N . VAL A 1 97 ? 0.132 -0.709 -12.899 1.00 98.12 97 VAL A N 1
ATOM 749 C CA . VAL A 1 97 ? -0.037 -0.757 -11.437 1.00 98.12 97 VAL A CA 1
ATOM 750 C C . VAL A 1 97 ? -1.321 -0.036 -11.018 1.00 98.12 97 VAL A C 1
ATOM 752 O O . VAL A 1 97 ? -2.135 -0.593 -10.279 1.00 98.12 97 VAL A O 1
ATOM 755 N N . VAL A 1 98 ? -1.542 1.176 -11.535 1.00 98.31 98 VAL A N 1
ATOM 756 C CA . VAL A 1 98 ? -2.749 1.969 -11.253 1.00 98.31 98 VAL A CA 1
ATOM 757 C C . VAL A 1 98 ? -4.003 1.275 -11.784 1.00 98.31 98 VAL A C 1
ATOM 759 O O . VAL A 1 98 ? -5.039 1.290 -11.124 1.00 98.31 98 VAL A O 1
ATOM 762 N N . PHE A 1 99 ? -3.923 0.623 -12.943 1.00 98.00 99 PHE A N 1
ATOM 763 C CA . PHE A 1 99 ? -5.050 -0.108 -13.511 1.00 98.00 99 PHE A CA 1
ATOM 764 C C . PHE A 1 99 ? -5.407 -1.337 -12.671 1.00 98.00 99 PHE A C 1
ATOM 766 O O . PHE A 1 99 ? -6.581 -1.565 -12.401 1.00 98.00 99 PHE A O 1
ATOM 773 N N . ASN A 1 100 ? -4.416 -2.077 -12.160 1.00 96.44 100 ASN A N 1
ATOM 774 C CA . ASN A 1 100 ? -4.671 -3.176 -11.227 1.00 96.44 100 ASN A CA 1
ATOM 775 C C . ASN A 1 100 ? -5.360 -2.694 -9.944 1.00 96.44 100 ASN A C 1
ATOM 777 O O . ASN A 1 100 ? -6.319 -3.311 -9.475 1.00 96.44 100 ASN A O 1
ATOM 781 N N . TRP A 1 101 ? -4.920 -1.560 -9.400 1.00 97.94 101 TRP A N 1
ATOM 782 C CA . TRP A 1 101 ? -5.594 -0.924 -8.273 1.00 97.94 101 TRP A CA 1
ATOM 783 C C . TRP A 1 101 ? -7.053 -0.564 -8.608 1.00 97.94 101 TRP A C 1
ATOM 785 O O . T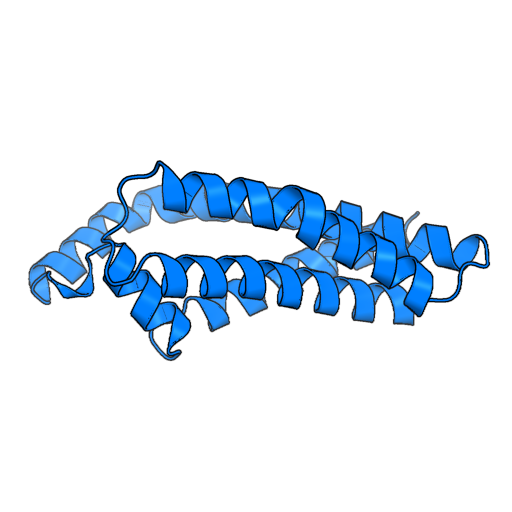RP A 1 101 ? -7.972 -0.957 -7.884 1.00 97.94 101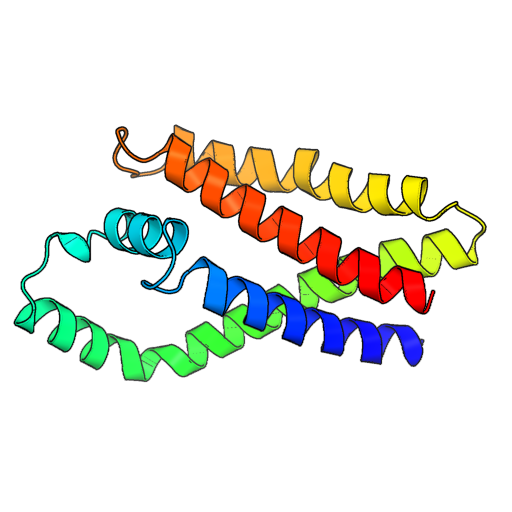 TRP A O 1
ATOM 795 N N . LEU A 1 102 ? -7.281 0.125 -9.729 1.00 98.00 102 LEU A N 1
ATOM 796 C CA . LEU A 1 102 ? -8.600 0.613 -10.133 1.00 98.00 102 LEU A CA 1
ATOM 797 C C . LEU A 1 102 ? -9.574 -0.518 -10.487 1.00 98.00 102 LEU A C 1
ATOM 799 O O . LEU A 1 102 ? -10.762 -0.419 -10.196 1.00 98.00 102 LEU A O 1
ATOM 803 N N . CYS A 1 103 ? -9.094 -1.582 -11.126 1.00 97.44 103 CYS A N 1
ATOM 804 C CA . CYS A 1 103 ? -9.946 -2.639 -11.664 1.00 97.44 103 CYS A CA 1
ATOM 805 C C . CYS A 1 103 ? -10.114 -3.834 -10.721 1.00 97.44 103 CYS A C 1
ATOM 807 O O . CYS A 1 103 ? -11.106 -4.547 -10.851 1.00 97.44 103 CYS A O 1
ATOM 809 N N . PHE A 1 104 ? -9.207 -4.048 -9.762 1.00 95.44 104 PHE A N 1
ATOM 810 C CA . PHE A 1 104 ? -9.309 -5.168 -8.819 1.00 95.44 104 PHE A CA 1
ATOM 811 C C . PHE A 1 104 ? -9.490 -4.719 -7.371 1.00 95.44 104 PHE A C 1
ATOM 813 O O . PHE A 1 104 ? -10.398 -5.203 -6.700 1.00 95.44 104 PHE A O 1
ATOM 820 N N . MET A 1 105 ? -8.695 -3.768 -6.875 1.00 95.88 105 MET A N 1
ATOM 821 C CA . MET A 1 105 ? -8.788 -3.366 -5.464 1.00 95.88 105 MET A CA 1
ATOM 822 C C . MET A 1 105 ? -10.013 -2.492 -5.189 1.00 95.88 105 MET A C 1
ATOM 824 O O . MET A 1 105 ? -10.735 -2.722 -4.218 1.00 95.88 105 MET A O 1
ATOM 828 N N . VAL A 1 106 ? -10.278 -1.506 -6.050 1.00 97.25 106 VAL A N 1
ATOM 829 C CA . VAL A 1 106 ? -11.421 -0.594 -5.887 1.00 97.25 106 VAL A CA 1
ATOM 830 C C . VAL A 1 106 ? -12.758 -1.354 -5.893 1.00 97.25 106 VAL A C 1
ATOM 832 O O . VAL A 1 106 ? -13.543 -1.129 -4.970 1.00 97.25 106 VAL A O 1
ATOM 835 N N . PRO A 1 107 ? -13.041 -2.295 -6.821 1.00 96.69 107 PRO A N 1
ATOM 836 C CA . PRO A 1 107 ? -14.296 -3.045 -6.796 1.00 96.69 107 PRO A CA 1
ATOM 837 C C . PRO A 1 107 ? -14.404 -4.017 -5.620 1.00 96.69 107 PRO A C 1
ATOM 839 O O . PRO A 1 107 ? -15.481 -4.131 -5.038 1.00 96.69 107 PRO A O 1
ATOM 842 N N . VAL A 1 108 ? -13.310 -4.683 -5.229 1.00 94.56 108 VAL A N 1
ATOM 843 C CA . VAL A 1 108 ? -13.308 -5.591 -4.068 1.00 94.56 108 VAL A CA 1
ATOM 844 C C . VAL A 1 108 ? -13.643 -4.822 -2.790 1.00 94.56 108 VAL A C 1
ATOM 846 O O . VAL A 1 108 ? -14.574 -5.196 -2.073 1.00 94.56 108 VAL A O 1
ATOM 849 N N . ASN A 1 109 ? -12.969 -3.698 -2.543 1.00 93.38 109 ASN A N 1
ATOM 850 C CA . ASN A 1 109 ? -13.240 -2.862 -1.373 1.00 93.38 109 ASN A CA 1
ATOM 851 C C . ASN A 1 109 ? -14.620 -2.194 -1.464 1.00 93.38 109 ASN A C 1
ATOM 853 O O . ASN A 1 109 ? -15.327 -2.080 -0.465 1.00 93.38 109 ASN A O 1
ATOM 857 N N . GLY A 1 110 ? -15.039 -1.779 -2.662 1.00 93.62 110 GLY A N 1
ATOM 858 C CA . GLY A 1 110 ? -16.355 -1.183 -2.893 1.00 93.62 110 GLY A CA 1
ATOM 859 C C . GLY A 1 110 ? -17.481 -2.167 -2.589 1.00 93.62 110 GLY A C 1
ATOM 860 O O . GLY A 1 110 ? -18.440 -1.821 -1.902 1.00 93.62 110 GLY A O 1
ATOM 861 N N . SER A 1 111 ? -17.327 -3.424 -3.008 1.00 93.19 111 SER A N 1
ATOM 862 C CA . SER A 1 111 ? -18.266 -4.506 -2.706 1.00 93.19 111 SER A CA 1
ATOM 863 C C . SER A 1 111 ? -18.406 -4.731 -1.197 1.00 93.19 111 SER A C 1
ATOM 865 O O . SER A 1 111 ? -19.526 -4.811 -0.689 1.00 93.19 111 SER A O 1
ATOM 867 N N . GLN A 1 112 ? -17.293 -4.720 -0.451 1.00 89.50 112 GLN A N 1
ATOM 868 C CA . GLN A 1 112 ? -17.325 -4.818 1.014 1.00 89.50 112 GLN A CA 1
ATOM 869 C C . GLN A 1 112 ? -18.087 -3.662 1.674 1.00 89.50 112 GLN A C 1
ATOM 871 O O . GLN A 1 112 ? -18.678 -3.842 2.732 1.00 89.50 112 GLN A O 1
ATOM 876 N N . ILE A 1 113 ? -18.115 -2.482 1.061 1.00 90.56 113 ILE A N 1
ATOM 877 C CA . ILE A 1 113 ? -18.830 -1.318 1.595 1.00 90.56 113 ILE A CA 1
ATOM 878 C C . ILE A 1 113 ? -20.319 -1.355 1.241 1.00 90.56 113 ILE A C 1
ATOM 880 O O . ILE A 1 113 ? -21.164 -0.978 2.057 1.00 90.56 113 ILE A O 1
ATOM 884 N N . LEU A 1 114 ? -20.660 -1.823 0.041 1.00 89.19 114 LEU A N 1
ATOM 885 C CA . LEU A 1 114 ? -22.050 -1.978 -0.383 1.00 89.19 114 LEU A CA 1
ATOM 886 C C . LEU A 1 114 ? -22.758 -3.055 0.451 1.00 89.19 114 LEU A C 1
ATOM 888 O O . LEU A 1 114 ? -23.829 -2.790 1.010 1.00 89.19 114 LEU A O 1
ATOM 892 N N . TRP A 1 115 ? -22.118 -4.217 0.597 1.00 90.25 115 TRP A N 1
ATOM 893 C CA . TRP A 1 115 ? -22.713 -5.426 1.173 1.00 90.25 115 TRP A CA 1
ATOM 894 C C . TRP A 1 115 ? -22.271 -5.745 2.603 1.00 90.25 115 TRP A C 1
ATOM 896 O O . TRP A 1 115 ? -22.881 -6.591 3.252 1.00 90.25 115 TRP A O 1
ATOM 906 N N . GLY A 1 116 ? -21.218 -5.105 3.108 1.00 85.44 116 GLY A N 1
ATOM 907 C CA . GLY A 1 116 ? -20.701 -5.362 4.449 1.00 85.44 116 GLY A CA 1
ATOM 908 C C . GLY A 1 116 ? -21.435 -4.611 5.554 1.00 85.44 116 GLY A C 1
ATOM 909 O O . GLY A 1 116 ? -22.269 -3.730 5.328 1.00 85.44 116 GLY A O 1
ATOM 910 N N . ASN A 1 117 ? -21.078 -4.954 6.790 1.00 84.19 117 ASN A N 1
ATOM 911 C CA . ASN A 1 117 ? -21.672 -4.391 7.996 1.00 84.19 117 ASN A CA 1
ATOM 912 C C . ASN A 1 117 ? -20.932 -3.119 8.443 1.00 84.19 117 ASN A C 1
ATOM 914 O O . ASN A 1 117 ? -20.277 -3.092 9.483 1.00 84.19 117 ASN A O 1
ATOM 918 N N . VAL A 1 118 ? -20.979 -2.081 7.605 1.00 84.31 118 VAL A N 1
ATOM 919 C CA . VAL A 1 118 ? -20.329 -0.788 7.864 1.00 84.31 118 VAL A CA 1
ATOM 920 C C . VAL A 1 118 ? -21.376 0.276 8.165 1.00 84.31 118 VAL A C 1
ATOM 922 O O . VAL A 1 118 ? -22.366 0.410 7.443 1.00 84.31 118 VAL A O 1
ATOM 925 N N . GLU A 1 119 ? -21.138 1.082 9.203 1.00 86.88 119 GLU A N 1
ATOM 926 C CA . GLU A 1 119 ? -21.999 2.218 9.531 1.00 86.88 119 GLU A CA 1
ATOM 927 C C . GLU A 1 119 ? -22.086 3.183 8.329 1.00 86.88 119 GLU A C 1
ATOM 929 O O . GLU A 1 119 ? -21.086 3.745 7.866 1.00 86.88 119 GLU A O 1
ATOM 934 N N . ARG A 1 120 ? -23.303 3.374 7.797 1.00 87.56 120 ARG A N 1
ATOM 935 C CA . ARG A 1 120 ? -23.529 4.055 6.507 1.00 87.56 120 ARG A CA 1
ATOM 936 C C . ARG A 1 120 ? -23.035 5.506 6.483 1.00 87.56 120 ARG A C 1
ATOM 938 O O . ARG A 1 120 ? -22.633 5.982 5.426 1.00 87.56 120 ARG A O 1
ATOM 945 N N . GLY A 1 121 ? -22.977 6.179 7.635 1.00 88.25 121 GLY A N 1
ATOM 946 C CA . GLY A 1 121 ? -22.461 7.549 7.754 1.00 88.25 121 GLY A CA 1
ATOM 947 C C . GLY A 1 121 ? -20.947 7.688 7.531 1.00 88.25 121 GLY A C 1
ATOM 948 O O . GLY A 1 121 ? -20.470 8.769 7.177 1.00 88.25 121 GLY A O 1
ATOM 949 N N . ILE A 1 122 ? -20.181 6.604 7.701 1.00 91.38 122 ILE A N 1
ATOM 950 C CA . ILE A 1 122 ? -18.719 6.591 7.509 1.00 91.38 122 ILE A CA 1
ATOM 951 C C . ILE A 1 122 ? -18.263 5.680 6.367 1.00 91.38 122 ILE A C 1
ATOM 953 O O . ILE A 1 122 ? -17.103 5.762 5.972 1.00 91.38 122 ILE A O 1
ATOM 957 N N . ALA A 1 123 ? -19.165 4.868 5.810 1.00 92.75 123 ALA A N 1
ATOM 958 C CA . ALA A 1 123 ? -18.914 3.898 4.745 1.00 92.75 123 ALA A CA 1
ATOM 959 C C . ALA A 1 123 ? -18.040 4.449 3.604 1.00 92.75 123 ALA A C 1
ATOM 961 O O . ALA A 1 123 ? -16.948 3.943 3.356 1.00 92.75 123 ALA A O 1
ATOM 962 N N . TRP A 1 124 ? -18.457 5.547 2.968 1.00 93.25 124 TRP A N 1
ATOM 963 C CA . TRP A 1 124 ? -17.697 6.140 1.862 1.00 93.25 124 TRP A CA 1
ATOM 964 C C . TRP A 1 124 ? -16.362 6.739 2.300 1.00 93.25 124 TRP A C 1
ATOM 966 O O . TRP A 1 124 ? -15.371 6.625 1.587 1.00 93.25 124 TRP A O 1
ATOM 976 N N . LYS A 1 125 ? -16.292 7.330 3.496 1.00 94.25 125 LYS A N 1
ATOM 977 C CA . LYS A 1 125 ? -15.026 7.857 4.021 1.00 94.25 125 LYS A CA 1
ATOM 978 C C . LYS A 1 125 ? -14.030 6.719 4.244 1.00 94.25 125 LYS A C 1
ATOM 980 O O . LYS A 1 125 ? -12.863 6.860 3.890 1.00 94.25 125 LYS A O 1
ATOM 985 N N . LYS A 1 126 ? -14.489 5.598 4.814 1.00 92.31 126 LYS A N 1
ATOM 986 C CA . LYS A 1 126 ? -13.672 4.399 5.040 1.00 92.31 126 LYS A CA 1
ATOM 987 C C . LYS A 1 126 ? -13.197 3.819 3.716 1.00 92.31 126 LYS A C 1
ATOM 989 O O . LYS A 1 126 ? -11.999 3.618 3.561 1.00 92.31 126 LYS A O 1
ATOM 994 N N . PHE A 1 127 ? -14.117 3.661 2.764 1.00 95.44 127 PHE A N 1
ATOM 995 C CA . PHE A 1 127 ? -13.812 3.225 1.407 1.00 95.44 127 PHE A CA 1
ATOM 996 C C . PHE A 1 127 ? -12.659 4.029 0.806 1.00 95.44 127 PHE A C 1
ATOM 998 O O . PHE A 1 127 ? -11.625 3.451 0.485 1.00 95.44 127 PHE A O 1
ATOM 1005 N N . PHE A 1 128 ? -12.814 5.356 0.718 1.00 96.19 128 PHE A N 1
ATOM 1006 C CA . PHE A 1 128 ? -11.797 6.234 0.142 1.00 96.19 128 PHE A CA 1
ATOM 1007 C C . PHE A 1 128 ? -10.484 6.183 0.922 1.00 96.19 128 PHE A C 1
ATOM 1009 O O . PHE A 1 128 ? -9.429 6.126 0.301 1.00 96.19 128 PHE A O 1
ATOM 1016 N N . SER A 1 129 ? -10.533 6.150 2.257 1.00 95.31 129 SER A N 1
ATOM 1017 C CA . SER A 1 129 ? -9.330 6.002 3.084 1.00 95.31 129 SER A CA 1
ATOM 1018 C C . SER A 1 129 ? -8.545 4.739 2.723 1.00 95.31 129 SER A C 1
ATOM 1020 O O . SER A 1 129 ? -7.338 4.816 2.519 1.00 95.31 129 SER A O 1
ATOM 1022 N N . ASP A 1 130 ? -9.221 3.595 2.589 1.00 94.69 130 ASP A N 1
ATOM 1023 C CA . ASP A 1 130 ? -8.563 2.313 2.327 1.00 94.69 130 ASP A CA 1
ATOM 1024 C C . ASP A 1 130 ? -8.015 2.216 0.907 1.00 94.69 130 ASP A C 1
ATOM 1026 O O . ASP A 1 130 ? -6.863 1.835 0.711 1.00 94.69 130 ASP A O 1
ATOM 1030 N N . ILE A 1 131 ? -8.818 2.576 -0.102 1.00 97.00 131 ILE A N 1
ATOM 1031 C CA . ILE A 1 131 ? -8.348 2.491 -1.488 1.00 97.00 131 ILE A CA 1
ATOM 1032 C C . ILE A 1 131 ? -7.208 3.481 -1.744 1.00 97.00 131 ILE A C 1
ATOM 1034 O O . ILE A 1 131 ? -6.311 3.166 -2.520 1.00 97.00 131 ILE A O 1
ATOM 1038 N N . MET A 1 132 ? -7.204 4.646 -1.085 1.00 97.38 132 MET A N 1
ATOM 1039 C CA . MET A 1 132 ? -6.117 5.618 -1.210 1.00 97.38 132 MET A CA 1
ATOM 1040 C C . MET A 1 132 ? -4.864 5.175 -0.456 1.00 97.38 132 MET A C 1
ATOM 1042 O O . MET A 1 132 ? -3.774 5.374 -0.981 1.00 97.38 132 MET A O 1
ATOM 1046 N N . ALA A 1 133 ? -4.993 4.533 0.711 1.00 97.12 133 ALA A N 1
ATOM 1047 C CA . ALA A 1 133 ? -3.849 3.945 1.411 1.00 97.12 133 ALA A CA 1
ATOM 1048 C C . ALA A 1 133 ? -3.123 2.924 0.521 1.00 97.12 133 ALA A C 1
ATOM 1050 O O . ALA A 1 133 ? -1.900 2.983 0.374 1.00 97.12 133 ALA A O 1
ATOM 1051 N N . ASN A 1 134 ? -3.891 2.048 -0.138 1.00 96.38 134 ASN A N 1
ATOM 1052 C CA . ASN A 1 134 ? -3.356 1.090 -1.104 1.00 96.38 134 ASN A CA 1
ATOM 1053 C C . ASN A 1 134 ? -2.700 1.816 -2.285 1.00 96.38 134 ASN A C 1
ATOM 1055 O O . ASN A 1 134 ? -1.549 1.550 -2.602 1.00 96.38 134 ASN A O 1
ATOM 1059 N N . LEU A 1 135 ? -3.385 2.784 -2.907 1.00 98.00 135 LEU A N 1
ATOM 1060 C CA . LEU A 1 135 ? -2.834 3.510 -4.056 1.00 98.00 135 LEU A CA 1
ATOM 1061 C C . LEU A 1 135 ? -1.514 4.211 -3.717 1.00 98.00 135 LEU A C 1
ATOM 1063 O O . LEU A 1 135 ? -0.543 4.071 -4.451 1.00 98.00 135 LEU A O 1
ATOM 1067 N N . VAL A 1 136 ? -1.458 4.945 -2.605 1.00 98.12 136 VAL A N 1
ATOM 1068 C CA . VAL A 1 136 ? -0.244 5.648 -2.168 1.00 98.12 136 VAL A CA 1
ATOM 1069 C C . VAL A 1 136 ? 0.897 4.663 -1.922 1.00 98.12 136 VAL A C 1
ATOM 1071 O O . VAL A 1 136 ? 2.027 4.935 -2.326 1.00 98.12 136 VAL A O 1
ATOM 1074 N N . THR A 1 137 ? 0.602 3.505 -1.330 1.00 98.25 137 THR A N 1
ATOM 1075 C CA . THR A 1 137 ? 1.584 2.434 -1.122 1.00 98.25 137 THR A CA 1
ATOM 1076 C C . THR A 1 137 ? 2.129 1.911 -2.448 1.00 98.25 137 THR A C 1
ATOM 1078 O O . THR A 1 137 ? 3.341 1.939 -2.666 1.00 98.25 137 THR A O 1
ATOM 1081 N N . LEU A 1 138 ? 1.245 1.535 -3.374 1.00 98.44 138 LEU A N 1
ATOM 1082 C CA . LEU A 1 138 ? 1.616 1.047 -4.702 1.00 98.44 138 LEU A CA 1
ATOM 1083 C C . LEU A 1 138 ? 2.450 2.074 -5.480 1.00 98.44 138 LEU A C 1
ATOM 1085 O O . LEU A 1 138 ? 3.461 1.715 -6.079 1.00 98.44 138 LEU A O 1
ATOM 1089 N N . LEU A 1 139 ? 2.060 3.353 -5.452 1.00 98.50 139 LEU A N 1
ATOM 1090 C CA . LEU A 1 139 ? 2.776 4.434 -6.135 1.00 98.50 139 LEU A CA 1
ATOM 1091 C C . LEU A 1 139 ? 4.160 4.684 -5.527 1.00 98.50 139 LEU A C 1
ATOM 1093 O O . LEU A 1 139 ? 5.116 4.901 -6.270 1.00 98.50 139 LEU A O 1
ATOM 1097 N N . ALA A 1 140 ? 4.289 4.633 -4.199 1.00 98.44 140 ALA A N 1
ATOM 1098 C CA . ALA A 1 140 ? 5.575 4.794 -3.528 1.00 98.44 140 ALA A CA 1
ATOM 1099 C C . ALA A 1 140 ? 6.534 3.646 -3.877 1.00 98.44 140 ALA A C 1
ATOM 1101 O O . ALA A 1 140 ? 7.681 3.894 -4.249 1.00 98.44 140 ALA A O 1
ATOM 1102 N N . ILE A 1 141 ? 6.052 2.400 -3.828 1.00 98.56 141 ILE A N 1
ATOM 1103 C CA . ILE A 1 141 ? 6.838 1.222 -4.220 1.00 98.56 141 ILE A CA 1
ATOM 1104 C C . ILE A 1 141 ? 7.221 1.312 -5.700 1.00 98.56 141 ILE A C 1
ATOM 1106 O O . ILE A 1 141 ? 8.385 1.107 -6.037 1.00 98.56 141 ILE A O 1
ATOM 1110 N N . ALA A 1 142 ? 6.278 1.668 -6.577 1.00 98.31 142 ALA A N 1
ATOM 1111 C CA . ALA A 1 142 ? 6.530 1.810 -8.007 1.00 98.31 142 ALA A CA 1
ATOM 1112 C C . ALA A 1 142 ? 7.560 2.904 -8.310 1.00 98.31 142 ALA A C 1
ATOM 1114 O O . ALA A 1 142 ? 8.437 2.699 -9.146 1.00 98.31 142 ALA A O 1
ATOM 1115 N N . GLY A 1 143 ? 7.485 4.041 -7.613 1.00 97.69 143 GLY A N 1
ATOM 1116 C CA . GLY A 1 143 ? 8.452 5.129 -7.734 1.00 97.69 143 GLY A CA 1
ATOM 1117 C C . GLY A 1 143 ? 9.861 4.685 -7.354 1.00 97.69 143 GLY A C 1
ATOM 1118 O O . GLY A 1 143 ? 10.791 4.895 -8.124 1.00 97.69 143 GLY A O 1
ATOM 1119 N N . VAL A 1 144 ? 10.015 4.003 -6.213 1.00 97.75 144 VAL A N 1
ATOM 1120 C CA . VAL A 1 144 ? 11.311 3.439 -5.806 1.00 97.75 144 VAL A CA 1
ATOM 1121 C C . VAL A 1 144 ? 11.786 2.400 -6.814 1.00 97.75 144 VAL A C 1
ATOM 1123 O O . VAL A 1 144 ? 12.917 2.490 -7.270 1.00 97.75 144 VAL A O 1
ATOM 1126 N N . ALA A 1 145 ? 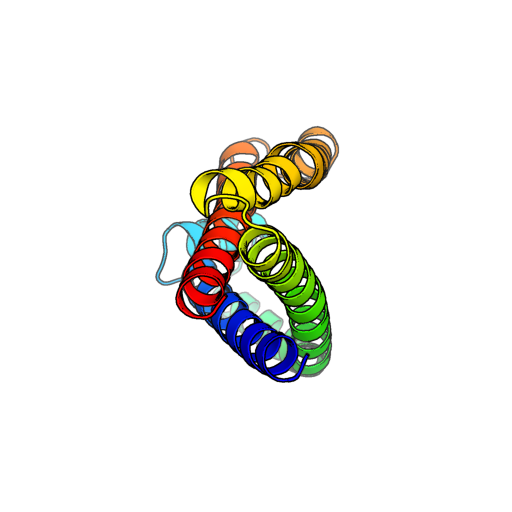10.937 1.458 -7.224 1.00 97.44 145 ALA A N 1
ATOM 1127 C CA . 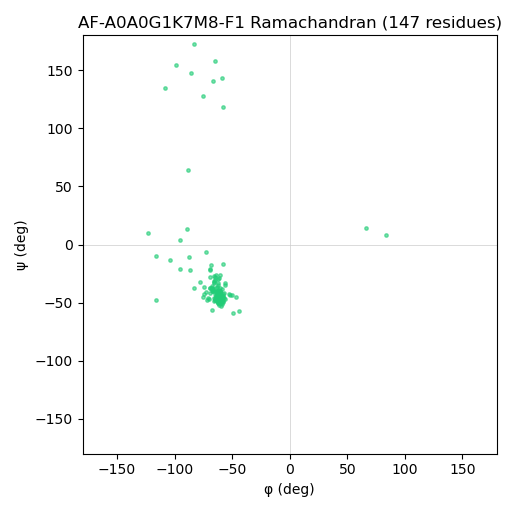ALA A 1 145 ? 11.307 0.445 -8.207 1.00 97.44 145 ALA A CA 1
ATOM 1128 C C . ALA A 1 145 ? 11.778 1.068 -9.531 1.00 97.44 145 ALA A C 1
ATOM 1130 O O . ALA A 1 145 ? 12.794 0.640 -10.065 1.00 97.44 145 ALA A O 1
ATOM 1131 N N . GLY A 1 146 ? 11.094 2.108 -10.017 1.00 96.31 146 GLY A N 1
ATOM 1132 C CA . GLY A 1 146 ? 11.426 2.802 -11.262 1.00 96.31 146 GLY A CA 1
ATOM 1133 C C . GLY A 1 146 ? 12.760 3.552 -11.230 1.00 96.31 146 GLY A C 1
ATOM 1134 O O . GLY A 1 146 ? 13.393 3.690 -12.270 1.00 96.31 146 GLY A O 1
ATOM 1135 N N . LEU A 1 147 ? 13.230 3.990 -10.055 1.00 94.62 147 LEU A N 1
ATOM 1136 C CA . LEU A 1 147 ? 14.557 4.608 -9.906 1.00 94.62 147 LEU A CA 1
ATOM 1137 C C . LEU A 1 147 ? 15.710 3.609 -10.097 1.00 94.62 147 LEU A C 1
ATOM 1139 O O . LEU A 1 147 ? 16.833 4.026 -10.370 1.00 94.62 147 LEU A O 1
ATOM 1143 N N . PHE A 1 148 ? 15.443 2.310 -9.937 1.00 92.44 148 PHE A N 1
ATOM 1144 C CA . PHE A 1 148 ? 16.444 1.237 -9.981 1.00 92.44 148 PHE A CA 1
ATOM 1145 C C . PHE A 1 148 ? 16.132 0.163 -11.040 1.00 92.44 148 PHE A C 1
ATOM 1147 O O . PHE A 1 148 ? 16.751 -0.907 -11.018 1.00 92.44 148 PHE A O 1
ATOM 1154 N N . ALA A 1 149 ? 15.145 0.415 -11.906 1.00 83.44 149 ALA A N 1
ATOM 1155 C CA . ALA A 1 149 ? 14.634 -0.519 -12.908 1.00 83.44 149 ALA A CA 1
ATOM 1156 C C . ALA A 1 149 ? 15.493 -0.567 -14.174 1.00 83.44 149 ALA A C 1
ATOM 1158 O O . ALA A 1 149 ? 15.881 0.516 -14.666 1.00 83.44 149 ALA A O 1
#

Radius of gyration: 17.48 Å; Cα contacts (8 Å, |Δi|>4): 135; chains: 1; bounding box: 42×25×54 Å

Mean predicted aligned error: 3.5 Å

Foldseek 3Di:
DVLLVVLLVVLLVLLVVLCCVLLDPVDPNVVLVCVFVVVVVDDPVVNVVVVVVCVVVVVVVVVVSSVVSSVLLSVLLCLQQVCVVVVHDLVVSVVVLVCCLVPPVLVVLVCCLVPPDTDVVSSVVNSCSVSVSSVVSSVVSSVSSNVVD

Solvent-accessible surface area (backbone atoms only — not comparable to full-atom values): 7886 Å² total; per-residue (Å²): 109,72,66,57,54,54,49,16,55,51,21,27,53,49,38,51,52,49,49,53,54,49,56,26,73,90,32,76,54,7,43,50,50,36,51,72,72,48,53,72,78,46,54,76,66,57,45,50,50,53,50,61,68,44,53,83,51,42,66,60,53,51,53,51,49,51,53,52,32,38,55,52,21,39,51,41,33,50,49,31,27,53,33,39,71,71,70,39,54,65,73,60,31,48,46,56,55,54,46,48,42,60,69,50,50,43,53,55,52,48,48,48,54,75,75,40,98,53,63,76,94,46,32,66,61,51,48,54,49,52,53,46,53,50,48,54,40,54,50,52,37,36,52,57,28,56,77,76,75

pLDDT: mean 94.27, std 4.4, range [65.88, 98.56]

Secondary structure (DSSP, 8-state):
-HHHHHHHHHHHHHHHHHHHHHTSTTSHHHHHHHHHTTGGGS-HHHHHHHHHHHTTTHHHHHHHHHHHHHHHHHHHHHHHHHHHHTT--HHHHHHHHHHHIIIIIHHHHHHHHHHS---TTTHHHHHHHHHHHHHHHHHHHHHHHHH--